Protein AF-A0AAN8PNY4-F1 (afdb_monomer)

Foldseek 3Di:
DDPVVVVVVVCVVCVVVVCVVVVPDDDDDDPVNPPPPPVPPPADPLQVVLLVCLLVLVLVVNLVSLVCCVVVVHDQQDADPVRDHSLQSCLVVVPLSSNLSSLVSPHDCPCVLVSNVVVVVPSSNVSVQVSCCVVVHDPSVVVSVVVVVVVVVCVVPD

Secondary structure (DSSP, 8-state):
--HHHHHHHHHHH-HHHHHHHTT-------TT------------HHHHHHHHHHHTT-HHHHHHHHHHHHHHT--TT-B-TT--BHHHHHHHTT-HHHHHHHHHTT---TTHHHHHHHTT-HHHHHHHHHHHHHHH-TTSHHHHHHHHHHHHHHTT--

Organism: Patella caerulea (NCBI:txid87958)

pLDDT: mean 78.38, std 17.49, range [41.88, 98.12]

InterPro domains:
  IPR002110 Ankyrin repeat [PF12796] (52-134)
  IPR002153 Transient receptor potential channel, canonical [PTHR10117] (36-136)
  IPR036770 Ankyrin repeat-containing domain superfamily [G3DSA:1.25.40.20] (36-141)
  IPR036770 Ankyrin repeat-containing domain superfamily [SSF48403] (50-135)

Structure (mmCIF, N/CA/C/O backbone):
data_AF-A0AAN8PNY4-F1
#
_entry.id   AF-A0AAN8PNY4-F1
#
loop_
_atom_site.group_PDB
_atom_site.id
_atom_site.type_symbol
_atom_site.label_atom_id
_atom_site.label_alt_id
_atom_site.label_comp_id
_atom_site.label_asym_id
_atom_site.label_entity_id
_atom_site.label_seq_id
_atom_site.pdbx_PDB_ins_code
_atom_site.Cartn_x
_atom_site.Cartn_y
_atom_site.Cartn_z
_atom_site.occupancy
_atom_site.B_iso_or_equiv
_atom_site.auth_seq_id
_atom_site.auth_comp_id
_atom_site.auth_asym_id
_atom_site.auth_atom_id
_atom_site.pdbx_PDB_model_num
ATOM 1 N N . MET A 1 1 ? -42.067 -17.224 -26.348 1.00 55.03 1 MET A N 1
ATOM 2 C CA . MET A 1 1 ? -40.687 -16.931 -25.909 1.00 55.03 1 MET A CA 1
ATOM 3 C C . MET A 1 1 ? -40.155 -15.884 -26.876 1.00 55.03 1 MET A C 1
ATOM 5 O O . MET A 1 1 ? -40.076 -16.177 -28.064 1.00 55.03 1 MET A O 1
ATOM 9 N N . ASP A 1 2 ? -39.975 -14.644 -26.422 1.00 76.50 2 ASP A N 1
ATOM 10 C CA . ASP A 1 2 ? -39.802 -13.491 -27.315 1.00 76.50 2 ASP A CA 1
ATOM 11 C C . ASP A 1 2 ? -38.485 -13.533 -28.092 1.00 76.50 2 ASP A C 1
ATOM 13 O O . ASP A 1 2 ? -37.442 -13.910 -27.558 1.00 76.50 2 ASP A O 1
ATOM 17 N N . LYS A 1 3 ? -38.516 -13.091 -29.358 1.00 69.19 3 LYS A N 1
ATOM 18 C CA . LYS A 1 3 ? -37.325 -12.994 -30.229 1.00 69.19 3 LYS A CA 1
ATOM 19 C C . LYS A 1 3 ? -36.211 -12.153 -29.603 1.00 69.19 3 LYS A C 1
ATOM 21 O O . LYS A 1 3 ? -35.038 -12.411 -29.844 1.00 69.19 3 LYS A O 1
ATOM 26 N N . VAL A 1 4 ? -36.592 -11.174 -28.783 1.00 73.88 4 VAL 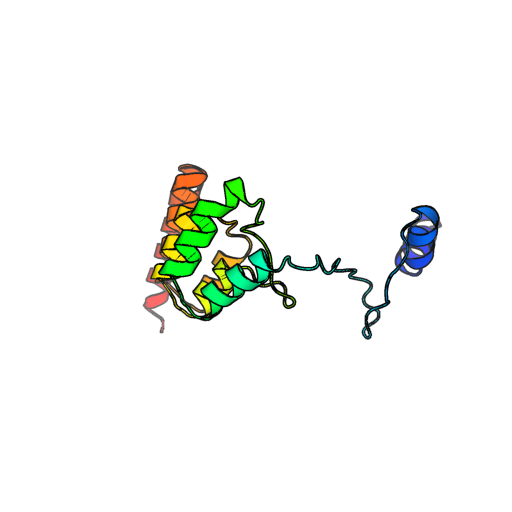A N 1
ATOM 27 C CA . VAL A 1 4 ? -35.672 -10.352 -27.997 1.00 73.88 4 VAL A CA 1
ATOM 28 C C . VAL A 1 4 ? -34.884 -11.235 -27.029 1.00 73.88 4 VAL A C 1
ATOM 30 O O . VAL A 1 4 ? -33.659 -11.223 -27.064 1.00 73.88 4 VAL A O 1
ATOM 33 N N . TYR A 1 5 ? -35.563 -12.081 -26.251 1.00 69.88 5 TYR A N 1
ATOM 34 C CA . TYR A 1 5 ? -34.923 -12.992 -25.299 1.00 69.88 5 TYR A CA 1
ATOM 35 C C . TYR A 1 5 ? -33.999 -14.002 -25.990 1.00 69.88 5 TYR A C 1
ATOM 37 O O . TYR A 1 5 ? -32.912 -14.289 -25.496 1.00 69.88 5 TYR A O 1
ATOM 45 N N . LEU A 1 6 ? -34.397 -14.503 -27.163 1.00 68.12 6 LEU A N 1
ATOM 46 C CA . LEU A 1 6 ? -33.568 -15.422 -27.945 1.00 68.12 6 LEU A CA 1
ATOM 47 C C . LEU A 1 6 ? -32.286 -14.745 -28.444 1.00 68.12 6 LEU A C 1
ATOM 49 O O . LEU A 1 6 ? -31.211 -15.319 -28.317 1.00 68.12 6 LEU A O 1
ATOM 53 N N . LYS A 1 7 ? -32.389 -13.496 -28.915 1.00 71.25 7 LYS A N 1
ATOM 54 C CA . LYS A 1 7 ? -31.239 -12.700 -29.354 1.00 71.25 7 LYS A CA 1
ATOM 55 C C . LYS A 1 7 ? -30.293 -12.365 -28.196 1.00 71.25 7 LYS A C 1
ATOM 57 O 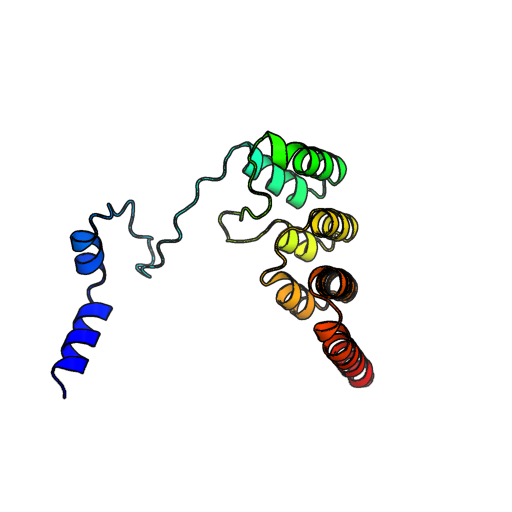O . LYS A 1 7 ? -29.083 -12.472 -28.356 1.00 71.25 7 LYS A O 1
ATOM 62 N N . TYR A 1 8 ? -30.829 -12.005 -27.026 1.00 64.94 8 TYR A N 1
ATOM 63 C CA . TYR A 1 8 ? -30.022 -11.795 -25.817 1.00 64.94 8 TYR A CA 1
ATOM 64 C C . TYR A 1 8 ? -29.306 -13.081 -25.387 1.00 64.94 8 TYR A C 1
ATOM 66 O O . TYR A 1 8 ? -28.120 -13.045 -25.075 1.00 64.94 8 TYR A O 1
ATOM 74 N N . LYS A 1 9 ? -29.999 -14.224 -25.427 1.00 70.62 9 LYS A N 1
ATOM 75 C CA . LYS A 1 9 ? -29.420 -15.529 -25.094 1.00 70.62 9 LYS A CA 1
ATOM 76 C C . LYS A 1 9 ? -28.331 -15.948 -26.085 1.00 70.62 9 LYS A C 1
ATOM 78 O O . LYS A 1 9 ? -27.296 -16.441 -25.658 1.00 70.62 9 LYS A O 1
ATOM 83 N N . GLU A 1 10 ? -28.539 -15.738 -27.383 1.00 68.31 10 GLU A N 1
ATOM 84 C CA . GLU A 1 10 ? -27.521 -15.994 -28.413 1.00 68.31 10 GLU A CA 1
ATOM 85 C C . GLU A 1 10 ? -26.289 -15.098 -28.237 1.00 68.31 10 GLU A C 1
ATOM 87 O O . GLU A 1 10 ? -25.171 -15.589 -28.366 1.00 68.31 10 GLU A O 1
ATOM 92 N N . ALA A 1 11 ? -26.476 -13.821 -27.886 1.00 67.31 11 ALA A N 1
ATOM 93 C CA . ALA A 1 11 ? -25.374 -12.891 -27.640 1.00 67.31 11 ALA A CA 1
ATOM 94 C C . ALA A 1 11 ? -24.559 -13.258 -26.387 1.00 67.31 11 ALA A C 1
ATOM 96 O O . ALA A 1 11 ? -23.334 -13.225 -26.427 1.00 67.31 11 ALA A O 1
ATOM 97 N N . MET A 1 12 ? -25.220 -13.660 -25.294 1.00 64.56 12 MET A N 1
ATOM 98 C CA . MET A 1 12 ? -24.534 -14.109 -24.072 1.00 64.56 12 MET A CA 1
ATOM 99 C C . MET A 1 12 ? -23.794 -15.439 -24.262 1.00 64.56 12 MET A C 1
ATOM 101 O O . MET A 1 12 ? -22.771 -15.666 -23.628 1.00 64.56 12 MET A O 1
ATOM 105 N N . MET A 1 13 ? -24.309 -16.323 -25.121 1.00 64.62 13 MET A N 1
ATOM 106 C CA . MET A 1 13 ? -23.746 -17.661 -25.343 1.00 64.62 13 MET A CA 1
ATOM 107 C C . MET A 1 13 ? -22.676 -17.705 -26.443 1.00 64.62 13 MET A C 1
ATOM 109 O O . MET A 1 13 ? -22.077 -18.758 -26.643 1.00 64.62 13 MET A O 1
ATOM 113 N N . ASN A 1 14 ? -22.442 -16.610 -27.176 1.00 56.97 14 ASN A N 1
ATOM 114 C CA . ASN A 1 14 ? -21.442 -16.565 -28.246 1.00 56.97 14 ASN A CA 1
ATOM 115 C C . ASN A 1 14 ? -20.569 -15.293 -28.181 1.00 56.97 14 ASN A C 1
ATOM 117 O O . ASN A 1 14 ? -20.593 -14.476 -29.108 1.00 56.97 14 ASN A O 1
ATOM 121 N N . PRO A 1 15 ? -19.803 -15.108 -27.086 1.00 53.06 15 PRO A N 1
ATOM 122 C CA . PRO A 1 15 ? -18.979 -13.917 -26.861 1.00 53.06 15 PRO A CA 1
ATOM 123 C C . PRO A 1 15 ? -17.887 -13.730 -27.927 1.00 53.06 15 PRO A C 1
ATOM 125 O O . PRO A 1 15 ? -17.468 -12.605 -28.187 1.00 53.06 15 PRO A O 1
ATOM 128 N N . THR A 1 16 ? -17.481 -14.806 -28.605 1.00 54.75 16 THR A N 1
ATOM 129 C CA . THR A 1 16 ? -16.465 -14.798 -29.668 1.00 54.75 16 THR A CA 1
ATOM 130 C C . THR A 1 16 ? -16.877 -13.933 -30.863 1.00 54.75 16 THR A C 1
ATOM 132 O O . THR A 1 16 ? -16.059 -13.211 -31.417 1.00 54.75 16 THR A O 1
ATOM 135 N N . ARG A 1 17 ? -18.170 -13.916 -31.216 1.00 60.31 17 ARG A N 1
ATOM 136 C CA . ARG A 1 17 ? -18.676 -13.160 -32.376 1.00 60.31 17 ARG A CA 1
ATOM 137 C C . ARG A 1 17 ? -18.656 -11.641 -32.161 1.00 60.31 17 ARG A C 1
ATOM 139 O O . ARG A 1 17 ? -18.538 -10.893 -33.124 1.00 60.31 17 ARG A O 1
ATOM 146 N N . LEU A 1 18 ? -18.768 -11.194 -30.906 1.00 56.41 18 LEU A N 1
ATOM 147 C CA . LEU A 1 18 ? -18.665 -9.777 -30.539 1.00 56.41 18 LEU A CA 1
ATOM 148 C C . LEU A 1 18 ? -17.203 -9.297 -30.570 1.00 56.41 18 LEU A C 1
ATOM 150 O O . LEU A 1 18 ? -16.940 -8.158 -30.942 1.00 56.41 18 LEU A O 1
ATOM 154 N N . MET A 1 19 ? -16.263 -10.177 -30.208 1.00 56.81 19 MET A N 1
ATOM 155 C CA . MET A 1 19 ? -14.820 -9.906 -30.261 1.00 56.81 19 MET A CA 1
ATOM 156 C C . MET A 1 19 ? -14.342 -9.732 -31.713 1.00 56.81 19 MET A C 1
ATOM 158 O O . MET A 1 19 ? -13.629 -8.771 -32.004 1.00 56.81 19 MET A O 1
ATOM 162 N N . ASP A 1 20 ? -14.821 -10.588 -32.628 1.00 57.34 20 ASP A N 1
ATOM 163 C CA . ASP A 1 20 ? -14.522 -10.512 -34.068 1.00 57.34 20 ASP A CA 1
ATOM 164 C C . ASP A 1 20 ? -15.045 -9.213 -34.716 1.00 57.34 20 ASP A C 1
ATOM 166 O O . ASP A 1 20 ? -14.361 -8.607 -35.540 1.00 57.34 20 ASP A O 1
ATOM 170 N N . GLU A 1 21 ? -16.247 -8.750 -34.344 1.00 61.31 21 GLU A N 1
ATOM 171 C CA . GLU A 1 21 ? -16.835 -7.507 -34.882 1.00 61.31 21 GLU A CA 1
ATOM 172 C C . GLU A 1 21 ? -16.134 -6.236 -34.374 1.00 61.31 21 GLU A C 1
ATOM 174 O O . GLU A 1 21 ? -16.141 -5.214 -35.062 1.00 61.31 21 GLU A O 1
ATOM 179 N N . LEU A 1 22 ? -15.514 -6.295 -33.191 1.00 56.41 22 LEU A N 1
ATOM 180 C CA . LEU A 1 22 ? -14.765 -5.184 -32.594 1.00 56.41 22 LEU A CA 1
ATOM 181 C C . LEU A 1 22 ? -13.272 -5.192 -32.958 1.00 56.41 22 LEU A C 1
ATOM 183 O O . LEU A 1 22 ? -12.556 -4.269 -32.570 1.00 56.41 22 LEU A O 1
ATOM 187 N N . GLY A 1 23 ? -12.807 -6.193 -33.715 1.00 50.44 23 GLY A N 1
ATOM 188 C CA . GLY A 1 23 ? -11.413 -6.299 -34.151 1.00 50.44 23 GLY A CA 1
ATOM 189 C C . GLY A 1 23 ? -10.423 -6.491 -32.999 1.00 50.44 23 GLY A C 1
ATOM 190 O O . GLY A 1 23 ? -9.292 -6.018 -33.086 1.00 50.44 23 GLY A O 1
ATOM 191 N N . ILE A 1 24 ? -10.854 -7.133 -31.909 1.00 55.75 24 ILE A N 1
ATOM 192 C CA . ILE A 1 24 ? -10.010 -7.416 -30.743 1.00 55.75 24 ILE A CA 1
ATOM 193 C C . ILE A 1 24 ? -9.349 -8.780 -30.963 1.00 55.75 24 ILE A C 1
ATOM 195 O O . ILE A 1 24 ? -10.020 -9.810 -30.913 1.00 55.75 24 ILE A O 1
ATOM 199 N N . GLU A 1 25 ? -8.040 -8.795 -31.216 1.00 50.94 25 GLU A N 1
ATOM 200 C CA . GLU A 1 25 ? -7.258 -10.033 -31.302 1.00 50.94 25 GLU A CA 1
ATOM 201 C C . GLU A 1 25 ? -7.208 -10.700 -29.917 1.00 50.94 25 GLU A C 1
ATOM 203 O O . GLU A 1 25 ? -6.741 -10.111 -28.941 1.00 50.94 25 GLU A O 1
ATOM 208 N N . SER A 1 26 ? -7.755 -11.914 -29.808 1.00 49.25 26 SER A N 1
ATOM 209 C CA . SER A 1 26 ? -7.749 -12.677 -28.561 1.00 49.25 26 SER A CA 1
ATOM 210 C C . SER A 1 26 ? -6.414 -13.405 -28.399 1.00 49.25 26 SER A C 1
ATOM 212 O O . SER A 1 26 ? -6.254 -14.535 -28.871 1.00 49.25 26 SER A O 1
ATOM 214 N N . ASP A 1 27 ? -5.466 -12.788 -27.706 1.00 45.94 27 ASP A N 1
ATOM 215 C CA . ASP A 1 27 ? -4.346 -13.534 -27.142 1.00 45.94 27 ASP A CA 1
ATOM 216 C C . ASP A 1 27 ? -4.864 -14.382 -25.973 1.00 45.94 27 ASP A C 1
ATOM 218 O O . ASP A 1 27 ? -5.137 -13.878 -24.889 1.00 45.94 27 ASP A O 1
ATOM 222 N N . GLY A 1 28 ? -5.031 -15.683 -26.226 1.00 46.59 28 GLY A N 1
ATOM 223 C CA . GLY A 1 28 ? -5.175 -16.718 -25.201 1.00 46.59 28 GLY A CA 1
ATOM 224 C C . GLY A 1 28 ? -6.538 -16.794 -24.504 1.00 46.59 28 GLY A C 1
ATOM 225 O O . GLY A 1 28 ? -6.903 -15.965 -23.680 1.00 46.59 28 GLY A O 1
ATOM 226 N N . VAL A 1 29 ? -7.270 -17.881 -24.757 1.00 45.75 29 VAL A N 1
ATOM 227 C CA . VAL A 1 29 ? -8.311 -18.343 -23.829 1.00 45.75 29 VAL A CA 1
ATOM 228 C C . VAL A 1 29 ? -7.634 -18.851 -22.554 1.00 45.75 29 VAL A C 1
ATOM 230 O O . VAL A 1 29 ? -6.707 -19.661 -22.618 1.00 45.75 29 VAL A O 1
ATOM 233 N N . ASP A 1 30 ? -8.087 -18.389 -21.393 1.00 51.41 30 ASP A N 1
ATOM 234 C CA . ASP A 1 30 ? -7.679 -18.963 -20.118 1.00 51.41 30 ASP A CA 1
ATOM 235 C C . ASP A 1 30 ? -8.182 -20.416 -20.005 1.00 51.41 30 ASP A C 1
ATOM 237 O O . ASP A 1 30 ? -9.220 -20.795 -20.553 1.00 51.41 30 ASP A O 1
ATOM 241 N N . SER A 1 31 ? -7.445 -21.272 -19.285 1.00 48.97 31 SER A N 1
ATOM 242 C CA . SER A 1 31 ? -7.746 -22.717 -19.154 1.00 48.97 31 SER A CA 1
ATOM 243 C C . SER A 1 31 ? -9.094 -23.040 -18.484 1.00 48.97 31 SER A C 1
ATOM 245 O O . SER A 1 31 ? -9.443 -24.211 -18.344 1.00 48.97 31 SER A O 1
ATOM 247 N N . LEU A 1 32 ? -9.857 -22.029 -18.065 1.00 53.22 32 LEU A N 1
ATOM 248 C CA . LEU A 1 32 ? -11.137 -22.169 -17.373 1.00 53.22 32 LEU A CA 1
ATOM 249 C C . LEU A 1 32 ? -12.333 -21.684 -18.204 1.00 53.22 32 LEU A C 1
ATOM 251 O O . LEU A 1 32 ? -13.470 -21.879 -17.776 1.00 53.22 32 LEU A O 1
ATOM 255 N N . GLY A 1 33 ? -12.112 -21.106 -19.393 1.00 49.06 33 GLY A N 1
ATOM 256 C CA . GLY A 1 33 ? -13.184 -20.747 -20.326 1.00 49.06 33 GLY A CA 1
ATOM 257 C C . GLY A 1 33 ? -14.203 -19.757 -19.756 1.00 49.06 33 GLY A C 1
ATOM 258 O O . GLY A 1 33 ? -15.350 -19.736 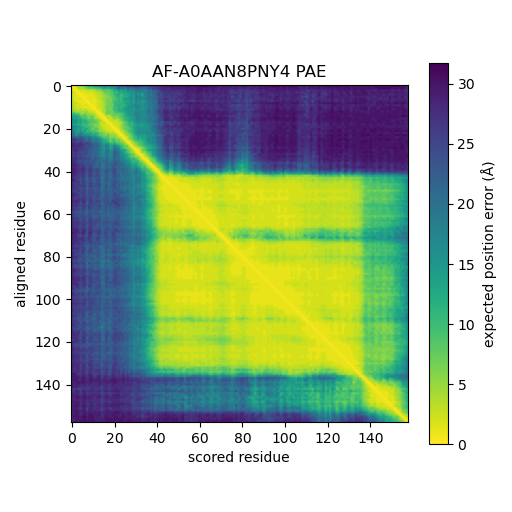-20.202 1.00 49.06 33 GLY A O 1
ATOM 259 N N . MET A 1 34 ? -13.811 -18.959 -18.757 1.00 54.84 34 MET A N 1
ATOM 260 C CA . MET A 1 34 ? -14.721 -18.052 -18.052 1.00 54.84 34 MET A CA 1
ATOM 261 C C . MET A 1 34 ? -14.825 -16.667 -18.694 1.00 54.84 34 MET A C 1
ATOM 263 O O . MET A 1 34 ? -15.625 -15.853 -18.237 1.00 54.84 34 MET A O 1
ATOM 267 N N . GLY A 1 35 ? -14.088 -16.393 -19.777 1.00 47.84 35 GLY A N 1
ATOM 268 C CA . GLY A 1 35 ? -14.284 -15.187 -20.591 1.00 47.84 35 GLY A CA 1
ATOM 269 C C . GLY A 1 35 ? -14.020 -13.874 -19.849 1.00 47.84 35 GLY A C 1
ATOM 270 O O . GLY A 1 35 ? -14.354 -12.804 -20.356 1.00 47.84 35 GLY A O 1
ATOM 271 N N . ILE A 1 36 ? -13.404 -13.935 -18.667 1.00 48.03 36 ILE A N 1
ATOM 272 C CA . ILE A 1 36 ? -12.849 -12.764 -18.006 1.00 48.03 36 ILE A CA 1
ATOM 273 C C . ILE A 1 36 ? -11.457 -12.599 -18.597 1.00 48.03 36 ILE A C 1
ATOM 275 O O . ILE A 1 36 ? -10.480 -13.120 -18.070 1.00 48.03 36 ILE A O 1
ATOM 279 N N . ILE A 1 37 ? -11.368 -11.868 -19.707 1.00 44.94 37 ILE A N 1
ATOM 280 C CA . ILE A 1 37 ? -10.092 -11.310 -20.149 1.00 44.94 37 ILE A CA 1
ATOM 281 C C . ILE A 1 37 ? -9.716 -10.272 -19.087 1.00 44.94 37 ILE A C 1
ATOM 283 O O . ILE A 1 37 ? -10.011 -9.083 -19.222 1.00 44.94 37 ILE A O 1
ATOM 287 N N . ARG A 1 38 ? -9.104 -10.710 -17.981 1.00 51.19 38 ARG A N 1
ATOM 288 C CA . ARG A 1 38 ? -8.222 -9.815 -17.244 1.00 51.19 38 ARG A CA 1
ATOM 289 C C . ARG A 1 38 ? -7.099 -9.574 -18.232 1.00 51.19 38 ARG A C 1
ATOM 291 O O . ARG A 1 38 ? -6.317 -10.478 -18.493 1.00 51.19 38 ARG A O 1
ATOM 298 N N . LYS A 1 39 ? -7.091 -8.402 -18.870 1.00 49.56 39 LYS A N 1
ATOM 299 C CA . LYS A 1 39 ? -5.901 -7.945 -19.577 1.00 49.56 39 LYS A CA 1
ATOM 300 C C . LYS A 1 39 ? -4.797 -8.030 -18.534 1.00 49.56 39 LYS A C 1
ATOM 302 O O . LYS A 1 39 ? -4.832 -7.253 -17.582 1.00 49.56 39 LYS A O 1
ATOM 307 N N . GLU A 1 40 ? -3.917 -9.021 -18.643 1.00 51.31 40 GLU A N 1
ATOM 308 C CA . GLU A 1 40 ? -2.671 -9.023 -17.896 1.00 51.31 40 GLU A CA 1
ATOM 309 C C . GLU A 1 40 ? -1.981 -7.741 -18.350 1.00 51.31 40 GLU A C 1
ATOM 311 O O . GLU A 1 40 ? -1.474 -7.628 -19.464 1.00 51.31 40 GLU A O 1
ATOM 316 N N . VAL A 1 41 ? -2.136 -6.680 -17.559 1.00 59.50 41 VAL A N 1
ATOM 317 C CA . VAL A 1 41 ? -1.338 -5.486 -17.752 1.00 59.50 41 VAL A CA 1
ATOM 318 C C . VAL A 1 41 ? 0.027 -5.935 -17.291 1.00 59.50 41 VAL A C 1
ATOM 320 O O . VAL A 1 41 ? 0.247 -6.103 -16.094 1.00 59.50 41 VAL A O 1
ATOM 323 N N . ASP A 1 42 ? 0.890 -6.236 -18.257 1.00 75.31 42 ASP A N 1
ATOM 324 C CA . ASP A 1 42 ? 2.272 -6.585 -17.987 1.00 75.31 42 ASP A CA 1
ATOM 325 C C . ASP A 1 42 ? 2.874 -5.487 -17.114 1.00 75.31 42 ASP A C 1
ATOM 327 O O . ASP A 1 42 ? 3.157 -4.384 -17.584 1.00 75.31 42 ASP A O 1
ATOM 331 N N . LEU A 1 43 ? 3.030 -5.795 -15.825 1.00 85.00 43 LEU A N 1
ATOM 332 C CA . LEU A 1 43 ? 3.662 -4.896 -14.874 1.00 85.00 43 LEU A CA 1
ATOM 333 C C . LEU A 1 43 ? 5.047 -4.541 -15.412 1.00 85.00 43 LEU A C 1
ATOM 335 O O . LEU A 1 43 ? 5.849 -5.424 -15.761 1.00 85.00 43 LEU A O 1
ATOM 339 N N . THR A 1 44 ? 5.343 -3.249 -15.435 1.00 90.06 44 THR A N 1
ATOM 340 C CA . THR A 1 44 ? 6.690 -2.751 -15.706 1.00 90.06 44 THR A CA 1
ATOM 341 C C . THR A 1 44 ? 7.665 -3.291 -14.656 1.00 90.06 44 THR A C 1
ATOM 343 O O . THR A 1 44 ? 7.275 -3.763 -13.582 1.00 90.06 44 THR A O 1
ATOM 346 N N . ASN A 1 45 ? 8.966 -3.265 -14.950 1.00 89.69 45 ASN A N 1
ATOM 347 C CA . ASN A 1 45 ? 9.954 -3.744 -13.980 1.00 89.69 45 ASN A CA 1
ATOM 348 C C . ASN A 1 45 ? 9.926 -2.901 -12.698 1.00 89.69 45 ASN A C 1
ATOM 350 O O . ASN A 1 45 ? 10.123 -3.429 -11.607 1.00 89.69 45 ASN A O 1
ATOM 354 N N . GLU A 1 46 ? 9.638 -1.613 -12.835 1.00 90.62 46 GLU A N 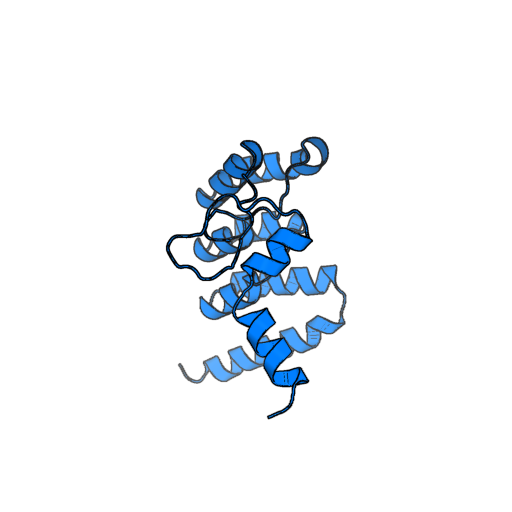1
ATOM 355 C CA . GLU A 1 46 ? 9.503 -0.643 -11.760 1.00 90.62 46 GLU A CA 1
ATOM 356 C C . GLU A 1 46 ? 8.274 -0.938 -10.887 1.00 90.62 46 GLU A C 1
ATOM 358 O O . GLU A 1 46 ? 8.384 -0.953 -9.663 1.00 90.62 46 GLU A O 1
ATOM 363 N N . GLU A 1 47 ? 7.126 -1.263 -11.489 1.00 92.81 47 GLU A N 1
ATOM 364 C CA . GLU A 1 47 ? 5.917 -1.674 -10.756 1.00 92.81 47 GLU A CA 1
ATOM 365 C C . GLU A 1 47 ? 6.114 -3.012 -10.032 1.00 92.81 47 GLU A C 1
ATOM 367 O O . GLU A 1 47 ? 5.706 -3.166 -8.881 1.00 92.81 47 GLU A O 1
ATOM 372 N N . LYS A 1 48 ? 6.817 -3.970 -10.651 1.00 92.81 48 LYS A N 1
ATOM 373 C CA . LYS A 1 48 ? 7.194 -5.228 -9.981 1.00 92.81 48 LYS A CA 1
ATOM 374 C C . LYS A 1 48 ? 8.094 -4.970 -8.777 1.00 92.81 48 LYS A C 1
ATOM 376 O O . LYS A 1 48 ? 7.904 -5.583 -7.731 1.00 92.81 48 LYS A O 1
ATOM 381 N N . GLN A 1 49 ? 9.076 -4.078 -8.913 1.00 94.19 49 GLN A N 1
ATOM 382 C CA . GLN A 1 49 ? 9.960 -3.703 -7.807 1.00 94.19 49 GLN A CA 1
ATOM 383 C C . GLN A 1 49 ? 9.201 -2.999 -6.683 1.00 94.19 49 GLN A C 1
ATOM 385 O O . GLN A 1 49 ? 9.463 -3.282 -5.517 1.00 94.19 49 GLN A O 1
ATOM 390 N N . TYR A 1 50 ? 8.251 -2.131 -7.029 1.00 95.88 50 TYR A N 1
ATOM 391 C CA . TYR A 1 50 ? 7.363 -1.475 -6.076 1.00 95.88 50 TYR A CA 1
ATOM 392 C C . TYR A 1 50 ? 6.546 -2.488 -5.267 1.00 95.88 50 TYR A C 1
ATOM 394 O O . TYR A 1 50 ? 6.648 -2.508 -4.041 1.00 95.88 50 TYR A O 1
ATOM 402 N N . LEU A 1 51 ? 5.809 -3.380 -5.937 1.00 95.62 51 LEU A N 1
ATOM 403 C CA . LEU A 1 51 ? 4.991 -4.394 -5.262 1.00 95.62 51 LEU A CA 1
ATOM 404 C C . LEU A 1 51 ? 5.843 -5.348 -4.414 1.00 95.62 51 LEU A C 1
ATOM 406 O O . LEU A 1 51 ? 5.475 -5.668 -3.288 1.00 95.62 51 LEU A O 1
ATOM 410 N N . LEU A 1 52 ? 7.022 -5.741 -4.905 1.00 95.44 52 LEU A N 1
ATOM 411 C CA . LEU A 1 52 ? 7.950 -6.596 -4.162 1.00 95.44 52 LEU A CA 1
ATOM 412 C C . LEU A 1 52 ? 8.532 -5.904 -2.920 1.00 95.44 52 LEU A C 1
ATOM 414 O O . LEU A 1 52 ? 8.771 -6.559 -1.906 1.00 95.44 52 LEU A O 1
ATOM 418 N N . ALA A 1 53 ? 8.798 -4.596 -2.986 1.00 97.06 53 ALA A N 1
ATOM 419 C CA . ALA A 1 53 ? 9.248 -3.827 -1.828 1.00 97.06 53 ALA A CA 1
ATOM 420 C C . ALA A 1 53 ? 8.158 -3.781 -0.748 1.00 97.06 53 ALA A C 1
ATOM 422 O O . ALA A 1 53 ? 8.457 -3.998 0.428 1.00 97.06 53 ALA A O 1
ATOM 423 N N . VAL A 1 54 ? 6.899 -3.595 -1.157 1.00 97.44 54 VAL A N 1
ATOM 424 C CA . VAL A 1 54 ? 5.734 -3.617 -0.261 1.00 97.44 54 VAL A CA 1
ATOM 425 C C . VAL A 1 54 ? 5.549 -4.995 0.377 1.00 97.44 54 VAL A C 1
ATOM 427 O O . VAL A 1 54 ? 5.447 -5.092 1.597 1.00 97.44 54 VAL A O 1
ATOM 430 N N . GLU A 1 55 ? 5.596 -6.066 -0.419 1.00 95.69 55 GLU A N 1
ATOM 431 C CA . GLU A 1 55 ? 5.468 -7.452 0.054 1.00 95.69 55 GLU A CA 1
ATOM 432 C C . GLU A 1 55 ? 6.550 -7.824 1.079 1.00 95.69 55 GLU A C 1
ATOM 434 O O . GLU A 1 55 ? 6.290 -8.544 2.039 1.00 95.69 55 GLU A O 1
ATOM 439 N N . ARG A 1 56 ? 7.767 -7.293 0.916 1.00 95.81 56 ARG A N 1
ATOM 440 C CA . ARG A 1 56 ? 8.878 -7.488 1.863 1.00 95.81 56 ARG A CA 1
ATOM 441 C C . ARG A 1 56 ? 8.811 -6.582 3.093 1.00 95.81 56 ARG A C 1
ATOM 443 O O 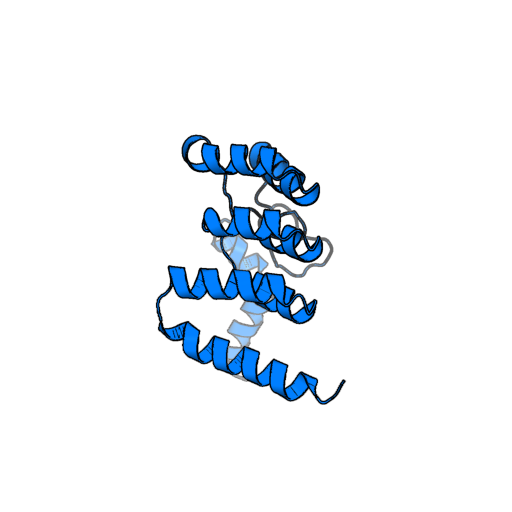. ARG A 1 56 ? 9.643 -6.739 3.985 1.00 95.81 56 ARG A O 1
ATOM 450 N N . GLY A 1 57 ? 7.886 -5.623 3.129 1.00 95.88 57 GLY A N 1
ATOM 451 C CA . GLY A 1 57 ? 7.804 -4.611 4.181 1.00 95.88 57 GLY A CA 1
ATOM 452 C C . GLY A 1 57 ? 8.936 -3.576 4.142 1.00 95.88 57 GLY A C 1
ATOM 453 O O . GLY A 1 57 ? 9.230 -2.955 5.160 1.00 95.88 57 GLY A O 1
ATOM 454 N N . ASP A 1 58 ? 9.591 -3.376 2.993 1.00 97.44 58 ASP A N 1
ATOM 455 C CA . ASP A 1 58 ? 10.667 -2.393 2.823 1.00 97.44 58 ASP A CA 1
ATOM 456 C C . ASP A 1 58 ? 10.085 -0.978 2.655 1.00 97.44 58 ASP A C 1
ATOM 458 O O . ASP A 1 58 ? 9.923 -0.453 1.546 1.00 97.44 58 ASP A O 1
ATOM 462 N N . VAL A 1 59 ? 9.737 -0.363 3.788 1.00 96.94 59 VAL A N 1
ATOM 463 C CA . VAL A 1 59 ? 9.176 0.996 3.860 1.00 96.94 59 VAL A CA 1
ATOM 464 C C . VAL A 1 59 ? 10.127 2.048 3.258 1.00 96.94 59 VAL A C 1
ATOM 466 O O . VAL A 1 59 ? 9.656 2.880 2.474 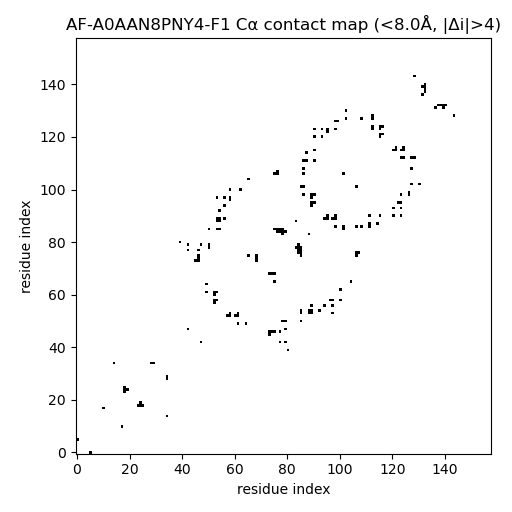1.00 96.94 59 VAL A O 1
ATOM 469 N N . PRO A 1 60 ? 11.451 2.054 3.545 1.00 96.81 60 PRO A N 1
ATOM 470 C CA . PRO A 1 60 ? 12.367 3.028 2.951 1.00 96.81 60 PRO A CA 1
ATOM 471 C C . PRO A 1 60 ? 12.395 2.985 1.423 1.00 96.81 60 PRO A C 1
ATOM 473 O O . PRO A 1 60 ? 12.273 4.038 0.788 1.00 96.81 60 PRO A O 1
ATOM 476 N N . SER A 1 61 ? 12.523 1.796 0.828 1.00 96.06 61 SER A N 1
ATOM 477 C CA . SER A 1 61 ? 12.554 1.651 -0.631 1.00 96.06 61 SER A CA 1
ATOM 478 C C . SER A 1 61 ? 11.213 2.027 -1.250 1.00 96.06 61 SER A C 1
ATOM 480 O O . SER A 1 61 ? 11.179 2.786 -2.219 1.00 96.06 61 SER A O 1
ATOM 482 N N . THR A 1 62 ? 10.104 1.589 -0.646 1.00 96.94 62 THR A N 1
ATOM 483 C CA . THR A 1 62 ? 8.750 1.940 -1.101 1.00 96.94 62 THR A CA 1
ATOM 484 C C . THR A 1 62 ? 8.548 3.454 -1.109 1.00 96.94 62 THR A C 1
ATOM 486 O O . THR A 1 62 ? 8.090 4.015 -2.103 1.00 96.94 62 THR A O 1
ATOM 489 N N . ARG A 1 63 ? 8.986 4.158 -0.057 1.00 96.75 63 ARG A N 1
ATOM 490 C CA . ARG A 1 63 ? 8.920 5.625 0.018 1.00 96.75 63 ARG A CA 1
ATOM 491 C C . ARG A 1 63 ? 9.711 6.296 -1.104 1.00 96.75 63 ARG A C 1
ATOM 493 O O . ARG A 1 63 ? 9.231 7.267 -1.682 1.00 96.75 63 ARG A O 1
ATOM 500 N N . GLN A 1 64 ? 10.912 5.805 -1.416 1.00 94.94 64 GLN A N 1
ATOM 501 C CA . GLN A 1 64 ? 11.709 6.353 -2.520 1.00 94.94 64 GLN A CA 1
ATOM 502 C C . GLN A 1 64 ? 11.015 6.158 -3.870 1.00 94.94 64 GLN A C 1
ATOM 504 O O . GLN A 1 64 ? 10.966 7.093 -4.668 1.00 94.94 64 GLN A O 1
ATOM 509 N N . ILE A 1 65 ? 10.434 4.980 -4.103 1.00 94.31 65 ILE A N 1
ATOM 510 C CA . ILE A 1 65 ? 9.705 4.684 -5.339 1.00 94.31 65 ILE A CA 1
ATOM 511 C C . ILE A 1 65 ? 8.468 5.584 -5.464 1.00 94.31 65 ILE A C 1
ATOM 513 O O . ILE A 1 65 ? 8.267 6.201 -6.509 1.00 94.31 65 ILE A O 1
ATOM 517 N N . LEU A 1 66 ? 7.689 5.739 -4.390 1.00 94.38 66 LEU A N 1
ATOM 518 C CA . LEU A 1 66 ? 6.512 6.613 -4.360 1.00 94.38 66 LEU A CA 1
ATOM 519 C C . LEU A 1 66 ? 6.869 8.082 -4.627 1.00 94.38 66 LEU A C 1
ATOM 521 O O . LEU A 1 66 ? 6.175 8.744 -5.395 1.00 94.38 66 LEU A O 1
ATOM 525 N N . LEU A 1 67 ? 7.982 8.585 -4.083 1.00 93.31 67 LEU A N 1
ATOM 526 C CA . LEU A 1 67 ? 8.478 9.940 -4.374 1.00 93.31 67 LEU A CA 1
ATOM 527 C C . LEU A 1 67 ? 8.851 10.136 -5.848 1.00 93.31 67 LEU A C 1
ATOM 529 O O . LEU A 1 67 ? 8.687 11.227 -6.393 1.00 93.31 67 LEU A O 1
ATOM 533 N N . GLN A 1 68 ? 9.376 9.094 -6.489 1.00 90.88 68 GLN A N 1
ATOM 534 C CA . GLN A 1 68 ? 9.807 9.136 -7.885 1.00 90.88 68 GLN A CA 1
ATOM 535 C C . GLN A 1 68 ? 8.689 8.779 -8.873 1.00 90.88 68 GLN A C 1
ATOM 537 O O . GLN A 1 68 ? 8.857 8.996 -10.074 1.00 90.88 68 GLN A O 1
ATOM 542 N N . SER A 1 69 ? 7.548 8.279 -8.388 1.00 88.88 69 SER A N 1
ATOM 543 C CA . SER A 1 69 ? 6.436 7.790 -9.213 1.00 88.88 69 SER A CA 1
ATOM 544 C C . SER A 1 69 ? 5.948 8.824 -10.234 1.00 88.88 69 SER A C 1
ATOM 546 O O . SER A 1 69 ? 5.836 8.502 -11.416 1.00 88.88 69 SER A O 1
ATOM 548 N N . SER A 1 70 ? 5.790 10.088 -9.822 1.00 82.06 70 SER A N 1
ATOM 549 C CA . SER A 1 70 ? 5.375 11.199 -10.692 1.00 82.06 70 SER A CA 1
ATOM 550 C C . SER A 1 70 ? 6.332 11.465 -11.857 1.00 82.06 70 SER A C 1
ATOM 552 O O . SER A 1 70 ? 5.901 11.906 -12.919 1.00 82.06 70 SER A O 1
ATOM 554 N N . SER A 1 71 ? 7.630 11.219 -11.667 1.00 84.69 71 SER A N 1
ATOM 555 C CA . SER A 1 71 ? 8.662 11.450 -12.688 1.00 84.69 71 SER A CA 1
ATOM 556 C C . SER A 1 71 ? 8.867 10.231 -13.584 1.00 84.69 71 SER A C 1
ATOM 558 O O . SER A 1 71 ? 9.161 10.378 -14.768 1.00 84.69 71 SER A O 1
ATOM 560 N N . ASN A 1 72 ? 8.712 9.034 -13.017 1.00 84.38 72 ASN A N 1
ATOM 561 C CA . ASN A 1 72 ? 8.988 7.766 -13.690 1.00 84.38 72 ASN A CA 1
ATOM 562 C C . ASN A 1 72 ? 7.746 7.164 -14.366 1.00 84.38 72 ASN A C 1
ATOM 564 O O . ASN A 1 72 ? 7.870 6.171 -15.075 1.00 84.38 72 ASN A O 1
ATOM 568 N N . GLY A 1 73 ? 6.559 7.748 -14.161 1.00 84.06 73 GLY A N 1
ATOM 569 C CA . GLY A 1 73 ? 5.308 7.260 -14.746 1.00 84.06 73 GLY A CA 1
ATOM 570 C C . GLY A 1 73 ? 4.851 5.915 -14.177 1.00 84.06 73 GLY A C 1
ATOM 571 O O . GLY A 1 73 ? 4.138 5.183 -14.855 1.00 84.06 73 GLY A O 1
ATOM 572 N N . ILE A 1 74 ? 5.278 5.582 -12.955 1.00 90.56 74 ILE A N 1
ATOM 573 C CA . ILE A 1 74 ? 4.910 4.335 -12.275 1.00 90.56 74 ILE A CA 1
ATOM 574 C C . ILE A 1 74 ? 3.444 4.423 -11.852 1.00 90.56 74 ILE A C 1
ATOM 576 O O . ILE A 1 74 ? 3.056 5.384 -11.182 1.00 90.56 74 ILE A O 1
ATOM 580 N N . ASN A 1 75 ? 2.640 3.407 -12.177 1.00 91.81 75 ASN A N 1
ATOM 581 C CA . ASN A 1 75 ? 1.297 3.297 -11.625 1.00 91.81 75 ASN A CA 1
ATOM 582 C C . ASN A 1 75 ? 1.359 2.804 -10.169 1.00 91.81 75 ASN A C 1
ATOM 584 O O . ASN A 1 75 ? 1.577 1.622 -9.907 1.00 91.81 75 ASN A O 1
ATOM 588 N N . ILE A 1 76 ? 1.127 3.702 -9.210 1.00 94.00 76 ILE A N 1
ATOM 589 C CA . ILE A 1 76 ? 1.102 3.360 -7.776 1.00 94.00 76 ILE A CA 1
ATOM 590 C C . ILE A 1 76 ? -0.085 2.462 -7.385 1.00 94.00 76 ILE A C 1
ATOM 592 O O . ILE A 1 76 ? -0.023 1.792 -6.356 1.00 94.00 76 ILE A O 1
ATOM 596 N N . ASN A 1 77 ? -1.127 2.413 -8.224 1.00 93.88 77 ASN A N 1
ATOM 597 C CA . ASN A 1 77 ? -2.320 1.574 -8.068 1.00 93.88 77 ASN A CA 1
ATOM 598 C C . ASN A 1 77 ? -2.221 0.286 -8.905 1.00 93.88 77 ASN A C 1
ATOM 600 O O . ASN A 1 77 ? -3.234 -0.314 -9.264 1.00 93.88 77 ASN A O 1
ATOM 604 N N . CYS A 1 78 ? -1.006 -0.125 -9.283 1.00 92.94 78 CYS A N 1
ATOM 605 C CA . CYS A 1 78 ? -0.804 -1.403 -9.949 1.00 92.94 78 CYS A CA 1
ATOM 606 C C . CYS A 1 78 ? -1.196 -2.578 -9.037 1.00 92.94 78 CYS A C 1
ATOM 608 O O . CYS A 1 78 ? -1.178 -2.481 -7.806 1.00 92.94 78 CYS A O 1
ATOM 610 N N . VAL A 1 79 ? -1.566 -3.691 -9.669 1.00 91.75 79 VAL A N 1
ATOM 611 C CA . VAL A 1 79 ? -1.991 -4.918 -8.992 1.00 91.75 79 VAL A CA 1
ATOM 612 C C . VAL A 1 79 ? -1.105 -6.082 -9.404 1.00 91.75 79 VAL A C 1
ATOM 614 O O . VAL A 1 79 ? -0.646 -6.143 -10.545 1.00 91.75 79 VAL A O 1
ATOM 617 N N . ASP A 1 80 ? -0.861 -7.003 -8.478 1.00 89.44 80 ASP A N 1
ATOM 618 C CA . ASP A 1 80 ? -0.118 -8.230 -8.761 1.00 89.44 80 ASP A CA 1
ATOM 619 C C . ASP A 1 80 ? -0.932 -9.192 -9.669 1.00 89.44 80 ASP A C 1
ATOM 621 O O . ASP A 1 80 ? -2.109 -8.943 -9.952 1.00 89.44 80 ASP A O 1
ATOM 625 N N . PRO A 1 81 ? -0.358 -10.318 -10.136 1.00 85.69 81 PRO A N 1
ATOM 626 C CA . PRO A 1 81 ? -1.090 -11.301 -10.945 1.00 85.69 81 PRO A CA 1
ATOM 627 C C . PRO A 1 81 ? -2.324 -11.919 -10.260 1.00 85.69 81 PRO A C 1
ATOM 629 O O . PRO A 1 81 ? -3.193 -12.469 -10.936 1.00 85.69 81 PRO A O 1
ATOM 632 N N . LEU A 1 82 ? -2.424 -11.838 -8.929 1.00 86.69 82 LEU A N 1
ATOM 633 C CA . LEU A 1 82 ? -3.598 -12.275 -8.167 1.00 86.69 82 LEU A CA 1
ATOM 634 C C . LEU A 1 82 ? -4.681 -11.180 -8.112 1.00 86.69 82 LEU A C 1
ATOM 636 O O . LEU A 1 82 ? -5.836 -11.461 -7.787 1.00 86.69 82 LEU A O 1
ATOM 640 N N . GLY A 1 83 ? -4.347 -9.953 -8.513 1.00 88.44 83 GLY A N 1
ATOM 641 C CA . GLY A 1 83 ? -5.214 -8.782 -8.470 1.00 88.44 83 GLY A CA 1
ATOM 642 C C . GLY A 1 83 ? -5.145 -8.022 -7.147 1.00 88.44 83 GLY A C 1
ATOM 643 O O . GLY A 1 83 ? -6.058 -7.255 -6.859 1.00 88.44 83 GLY A O 1
ATOM 644 N N . ARG A 1 84 ? -4.101 -8.231 -6.337 1.00 91.81 84 ARG A N 1
ATOM 645 C CA . ARG A 1 84 ? -3.911 -7.529 -5.063 1.00 91.81 84 ARG A CA 1
ATOM 646 C C . ARG A 1 84 ? -3.188 -6.208 -5.288 1.00 91.81 84 ARG A C 1
ATOM 648 O O . ARG A 1 84 ? -2.172 -6.164 -5.983 1.00 91.81 84 ARG A O 1
ATOM 655 N N . SER A 1 85 ? -3.694 -5.140 -4.680 1.00 95.31 85 SER A N 1
ATOM 656 C CA . SER A 1 85 ? -3.014 -3.844 -4.633 1.00 95.31 85 SER A CA 1
ATOM 657 C C . SER A 1 85 ? -1.919 -3.835 -3.561 1.00 95.31 85 SER A C 1
ATOM 659 O O . SER A 1 85 ? -1.930 -4.646 -2.632 1.00 95.31 85 SER A O 1
ATOM 661 N N . ALA A 1 86 ? -1.002 -2.867 -3.643 1.00 96.44 86 ALA A N 1
ATOM 662 C CA . ALA A 1 86 ? -0.001 -2.629 -2.600 1.00 96.44 86 ALA A CA 1
ATOM 663 C C . ALA A 1 86 ? -0.627 -2.458 -1.201 1.00 96.44 86 ALA A C 1
ATOM 665 O O . ALA A 1 86 ? -0.112 -2.992 -0.221 1.00 96.44 86 ALA A O 1
ATOM 666 N N . LEU A 1 87 ? -1.756 -1.747 -1.108 1.00 97.38 87 LEU A N 1
ATOM 667 C CA . LEU A 1 87 ? -2.441 -1.515 0.164 1.00 97.38 87 LEU A CA 1
ATOM 668 C C . LEU A 1 87 ? -3.011 -2.810 0.749 1.00 97.38 87 LEU A C 1
ATOM 670 O O . LEU A 1 87 ? -2.887 -3.041 1.947 1.00 97.38 87 LEU A O 1
ATOM 674 N N . LEU A 1 88 ? -3.582 -3.678 -0.089 1.00 95.69 88 LEU A N 1
ATOM 675 C CA . LEU A 1 88 ? -4.115 -4.962 0.359 1.00 95.69 88 LEU A CA 1
ATOM 676 C C . LEU A 1 88 ? -3.002 -5.879 0.884 1.00 95.69 88 LEU A C 1
ATOM 678 O O . LEU A 1 88 ? -3.139 -6.432 1.968 1.00 95.69 88 LEU A O 1
ATOM 682 N N . VAL A 1 89 ? -1.862 -5.944 0.187 1.00 95.56 89 VAL A N 1
ATOM 683 C CA . VAL A 1 89 ? -0.683 -6.697 0.655 1.00 95.56 89 VAL A CA 1
ATOM 684 C C . VAL A 1 89 ? -0.157 -6.151 1.990 1.00 95.56 89 VAL A C 1
ATOM 686 O O . VAL A 1 89 ? 0.235 -6.920 2.863 1.00 95.56 89 VAL A O 1
ATOM 689 N N . ALA A 1 90 ? -0.162 -4.829 2.186 1.00 97.06 90 ALA A N 1
ATOM 690 C CA . ALA A 1 90 ? 0.255 -4.226 3.452 1.00 97.06 90 ALA A CA 1
ATOM 691 C C . ALA A 1 90 ? -0.683 -4.591 4.620 1.00 97.06 90 ALA A C 1
ATOM 693 O O . ALA A 1 90 ? -0.201 -4.804 5.733 1.00 97.06 90 ALA A O 1
ATOM 694 N N . ILE A 1 91 ? -1.992 -4.701 4.361 1.00 95.88 91 ILE A N 1
ATOM 695 C CA . ILE A 1 91 ? -3.006 -5.125 5.341 1.00 95.88 91 ILE A CA 1
ATOM 696 C C . ILE A 1 91 ? -2.864 -6.610 5.678 1.00 95.88 91 ILE A C 1
ATOM 698 O O . ILE A 1 91 ? -2.827 -6.938 6.860 1.00 95.88 91 ILE A O 1
ATOM 702 N N . GLU A 1 92 ? -2.725 -7.483 4.672 1.00 93.38 92 GLU A N 1
ATOM 703 C CA . GLU A 1 92 ? -2.492 -8.930 4.861 1.00 93.38 92 GLU A CA 1
ATOM 704 C C . GLU A 1 92 ? -1.240 -9.199 5.713 1.00 93.38 92 GLU A C 1
ATOM 706 O O . GLU A 1 92 ? -1.198 -10.140 6.501 1.00 93.38 92 GLU A O 1
ATOM 711 N N . ASN A 1 93 ? -0.219 -8.350 5.573 1.00 93.94 93 ASN A N 1
ATOM 712 C CA . ASN A 1 93 ? 1.023 -8.436 6.338 1.00 93.94 93 ASN A CA 1
ATOM 713 C C . ASN A 1 93 ? 0.967 -7.726 7.704 1.00 93.94 93 ASN A C 1
ATOM 715 O O . ASN A 1 93 ? 1.996 -7.656 8.377 1.00 93.94 93 ASN A O 1
ATOM 719 N N . GLU A 1 94 ? -0.177 -7.144 8.082 1.00 94.44 94 GLU A N 1
ATOM 720 C CA . GLU A 1 94 ? -0.357 -6.323 9.291 1.00 94.44 94 GLU A CA 1
ATOM 721 C C . GLU A 1 94 ? 0.705 -5.209 9.436 1.00 94.44 94 GLU A C 1
ATOM 723 O O . GLU A 1 94 ? 1.075 -4.789 10.534 1.00 94.44 94 GLU A O 1
ATOM 728 N N . ASN A 1 95 ? 1.229 -4.705 8.315 1.00 96.56 95 ASN A N 1
ATOM 729 C CA . ASN A 1 95 ? 2.300 -3.717 8.318 1.00 96.56 95 ASN A CA 1
ATOM 730 C C . ASN A 1 95 ? 1.720 -2.300 8.363 1.00 96.56 95 ASN A C 1
ATOM 732 O O . ASN A 1 95 ? 1.563 -1.636 7.336 1.00 96.56 95 ASN A O 1
ATOM 736 N N . ILE A 1 96 ? 1.430 -1.836 9.577 1.00 96.31 96 ILE A N 1
ATOM 737 C CA . ILE A 1 96 ? 0.814 -0.528 9.835 1.00 96.31 96 ILE A CA 1
ATOM 738 C C . ILE A 1 96 ? 1.632 0.630 9.249 1.00 96.31 96 ILE A C 1
ATOM 740 O O . ILE A 1 96 ? 1.074 1.505 8.590 1.00 96.31 96 ILE A O 1
ATOM 744 N N . GLU A 1 97 ? 2.959 0.613 9.404 1.00 97.38 97 GLU A N 1
ATOM 745 C CA . GLU A 1 97 ? 3.832 1.670 8.868 1.00 97.38 97 GLU A CA 1
ATOM 746 C C . GLU A 1 97 ? 3.731 1.763 7.335 1.00 97.38 97 GLU A C 1
ATOM 748 O O . GLU A 1 97 ? 3.716 2.857 6.761 1.00 97.38 97 GLU A O 1
ATOM 753 N N . MET A 1 98 ? 3.623 0.617 6.657 1.00 98.12 98 MET A N 1
ATOM 754 C CA . MET A 1 98 ? 3.418 0.570 5.211 1.00 98.12 98 MET A CA 1
ATOM 755 C C . MET A 1 98 ? 2.030 1.089 4.817 1.00 98.12 98 MET A C 1
ATOM 757 O O . MET A 1 98 ? 1.926 1.842 3.850 1.00 98.12 98 MET A O 1
ATOM 761 N N . ILE A 1 99 ? 0.979 0.741 5.567 1.00 97.56 99 ILE A N 1
ATOM 762 C CA . ILE A 1 99 ? -0.386 1.247 5.341 1.00 97.56 99 ILE A CA 1
ATOM 763 C C . ILE A 1 99 ? -0.405 2.776 5.436 1.00 97.56 99 ILE A C 1
ATOM 765 O O . ILE A 1 99 ? -0.875 3.444 4.515 1.00 97.56 99 ILE A O 1
ATOM 769 N N . GLU A 1 100 ? 0.160 3.345 6.504 1.00 96.62 100 GLU A N 1
ATOM 770 C CA . GLU A 1 100 ? 0.253 4.797 6.677 1.00 96.62 100 GLU A CA 1
ATOM 771 C C . GLU A 1 100 ? 1.020 5.461 5.533 1.00 96.62 100 GLU A C 1
ATOM 773 O O . GLU A 1 100 ? 0.569 6.474 4.990 1.00 96.62 100 GLU A O 1
ATOM 778 N N . LEU A 1 101 ? 2.170 4.892 5.148 1.00 97.62 101 LEU A N 1
ATOM 779 C CA . LEU A 1 101 ? 2.956 5.392 4.026 1.00 97.62 101 LEU A CA 1
ATOM 780 C C . LEU A 1 101 ? 2.116 5.414 2.750 1.00 97.62 101 LEU A C 1
ATOM 782 O O . LEU A 1 101 ? 2.075 6.432 2.071 1.00 97.62 101 LEU A O 1
ATOM 786 N N . LEU A 1 102 ? 1.455 4.313 2.412 1.00 97.06 102 LEU A N 1
ATOM 787 C CA . LEU A 1 102 ? 0.662 4.203 1.195 1.00 97.06 102 LEU A CA 1
ATOM 788 C C . LEU A 1 102 ? -0.479 5.236 1.188 1.00 97.06 102 LEU A C 1
ATOM 790 O O . LEU A 1 102 ? -0.602 6.014 0.238 1.00 97.06 102 LEU A O 1
ATOM 794 N N . LEU A 1 103 ? -1.244 5.337 2.278 1.00 95.75 103 LEU A N 1
ATOM 795 C CA . LEU A 1 103 ? -2.342 6.303 2.401 1.00 95.75 103 LEU A CA 1
ATOM 796 C C . LEU A 1 103 ? -1.863 7.762 2.283 1.00 95.75 103 LEU A C 1
ATOM 798 O O . LEU A 1 103 ? -2.525 8.573 1.636 1.00 95.75 103 LEU A O 1
ATOM 802 N N . GLN A 1 104 ? -0.680 8.108 2.810 1.00 94.69 104 GLN A N 1
ATOM 803 C CA . GLN A 1 104 ? -0.087 9.448 2.641 1.00 94.69 104 GLN A CA 1
ATOM 804 C C . GLN A 1 104 ? 0.132 9.834 1.169 1.00 94.69 104 GLN A C 1
ATOM 806 O O . GLN A 1 104 ? 0.085 11.019 0.835 1.00 94.69 104 GLN A O 1
ATOM 811 N N . TYR A 1 105 ? 0.366 8.855 0.291 1.00 94.62 105 TYR A N 1
ATOM 812 C CA . TYR A 1 105 ? 0.541 9.067 -1.150 1.00 94.62 105 TYR A CA 1
ATOM 813 C C . TYR A 1 105 ? -0.759 8.900 -1.947 1.00 94.62 105 TYR A C 1
ATOM 815 O O . TYR A 1 105 ? -0.726 8.950 -3.174 1.00 94.62 105 TYR A O 1
ATOM 823 N N . ASN A 1 106 ? -1.905 8.783 -1.267 1.00 92.50 106 ASN A N 1
ATOM 824 C CA . ASN A 1 106 ? -3.235 8.692 -1.871 1.00 92.50 106 ASN A CA 1
ATOM 825 C C . ASN A 1 106 ? -3.374 7.548 -2.888 1.00 92.50 106 ASN A C 1
ATOM 827 O O . ASN A 1 106 ? -4.000 7.735 -3.935 1.00 92.50 106 ASN A O 1
ATOM 831 N N . VAL A 1 107 ? -2.805 6.371 -2.594 1.00 94.06 107 VAL A N 1
ATOM 832 C CA . VAL A 1 107 ? -3.186 5.162 -3.344 1.00 94.06 107 VAL A CA 1
ATOM 833 C C . VAL A 1 107 ? -4.680 4.886 -3.190 1.00 94.06 107 VAL A C 1
ATOM 835 O O . VAL A 1 107 ? -5.304 5.230 -2.183 1.00 94.06 107 VAL A O 1
ATOM 838 N N . GLU A 1 108 ? -5.254 4.258 -4.208 1.00 93.19 108 GLU A N 1
ATOM 839 C CA . GLU A 1 108 ? -6.660 3.879 -4.206 1.00 93.19 108 GLU A CA 1
ATOM 840 C C . GLU A 1 108 ? -6.946 2.841 -3.117 1.00 93.19 108 GLU A C 1
ATOM 842 O O . GLU A 1 108 ? -6.321 1.783 -3.061 1.00 93.19 108 GLU A O 1
ATOM 847 N N . VAL A 1 109 ? -7.933 3.142 -2.269 1.00 91.06 109 VAL A N 1
ATOM 848 C CA . VAL A 1 109 ? -8.377 2.235 -1.202 1.00 91.06 109 VAL A CA 1
ATOM 849 C C . VAL A 1 109 ? -9.084 1.005 -1.773 1.00 91.06 109 VAL A C 1
ATOM 851 O O . VAL A 1 109 ? -8.923 -0.092 -1.252 1.00 91.06 109 VAL A O 1
ATOM 854 N N . GLY A 1 110 ? -9.880 1.169 -2.835 1.00 87.62 110 GLY A N 1
ATOM 855 C CA . GLY A 1 110 ? -10.636 0.070 -3.442 1.00 87.62 110 GLY A CA 1
ATOM 856 C C . GLY A 1 110 ? -11.453 -0.725 -2.415 1.00 87.62 110 GLY A C 1
ATOM 857 O O . GLY A 1 110 ? -12.264 -0.177 -1.670 1.00 87.62 110 GLY A O 1
ATOM 858 N N . ASP A 1 111 ? -11.222 -2.030 -2.383 1.00 87.00 111 ASP A N 1
ATOM 859 C CA . ASP A 1 111 ? -11.806 -3.032 -1.494 1.00 87.00 111 ASP A CA 1
ATOM 860 C C . ASP A 1 111 ? -10.970 -3.312 -0.225 1.00 87.00 111 ASP A C 1
ATOM 862 O O . ASP A 1 111 ? -11.367 -4.132 0.608 1.00 87.00 111 ASP A O 1
ATOM 866 N N . SER A 1 112 ? -9.872 -2.578 -0.001 1.00 91.56 112 SER A N 1
ATOM 867 C CA . SER A 1 112 ? -9.000 -2.733 1.173 1.00 91.56 112 SER A CA 1
ATOM 868 C C . SER A 1 112 ? -9.723 -2.536 2.509 1.00 91.56 112 SER A C 1
ATOM 870 O O . SER A 1 112 ? -9.420 -3.246 3.463 1.00 91.56 112 SER A O 1
ATOM 872 N N . LEU A 1 113 ? -10.712 -1.635 2.590 1.00 89.88 113 LEU A N 1
ATOM 873 C CA . LEU A 1 113 ? -11.504 -1.450 3.815 1.00 89.88 113 LEU A CA 1
ATOM 874 C C . LEU A 1 113 ? -12.309 -2.707 4.170 1.00 89.88 113 LEU A C 1
ATOM 876 O O . LEU A 1 113 ? -12.339 -3.119 5.325 1.00 89.88 113 LEU A O 1
ATOM 880 N N . LEU A 1 114 ? -12.965 -3.317 3.177 1.00 89.06 114 LEU A N 1
ATOM 881 C CA . LEU A 1 114 ? -13.739 -4.539 3.392 1.00 89.06 114 LEU A CA 1
ATOM 882 C C . LEU A 1 114 ? -12.819 -5.690 3.804 1.00 89.06 114 LEU A C 1
ATOM 884 O O . LEU A 1 114 ? -13.168 -6.470 4.685 1.00 89.06 114 LEU A O 1
ATOM 888 N N . HIS A 1 115 ? -11.641 -5.768 3.186 1.00 89.75 115 HIS A N 1
ATOM 889 C CA . HIS A 1 115 ? -10.638 -6.762 3.535 1.00 89.75 115 HIS A CA 1
ATOM 890 C C . HIS A 1 115 ? -10.151 -6.590 4.982 1.00 89.75 115 HIS A C 1
ATOM 892 O O . HIS A 1 115 ? -10.203 -7.542 5.750 1.00 89.75 115 HIS A O 1
ATOM 898 N N . ALA A 1 116 ? -9.803 -5.367 5.400 1.00 90.38 116 ALA A N 1
ATOM 899 C CA . ALA A 1 116 ? -9.388 -5.080 6.775 1.00 90.38 116 ALA A CA 1
ATOM 900 C C . ALA A 1 116 ? -10.467 -5.435 7.817 1.00 90.38 116 ALA A C 1
ATOM 902 O O . ALA A 1 116 ? -10.139 -5.908 8.901 1.00 90.38 116 ALA A O 1
ATOM 903 N N . ILE A 1 117 ? -11.753 -5.252 7.484 1.00 87.38 117 ILE A N 1
ATOM 904 C CA . ILE A 1 117 ? -12.873 -5.675 8.340 1.00 87.38 117 ILE A CA 1
ATOM 905 C C . ILE A 1 117 ? -12.946 -7.203 8.446 1.00 87.38 117 ILE A C 1
ATOM 907 O O . ILE A 1 117 ? -13.136 -7.717 9.544 1.00 87.38 117 ILE A O 1
ATOM 911 N N . ASN A 1 118 ? -12.812 -7.927 7.330 1.00 87.62 118 ASN A N 1
ATOM 912 C CA . ASN A 1 118 ? -12.862 -9.394 7.325 1.00 87.62 118 ASN A CA 1
ATOM 913 C C . ASN A 1 118 ? -11.712 -10.023 8.120 1.00 87.62 118 ASN A C 1
ATOM 915 O O . ASN A 1 118 ? -11.915 -11.058 8.746 1.00 87.62 118 ASN A O 1
ATOM 919 N N . GLU A 1 119 ? -10.543 -9.384 8.108 1.00 86.88 119 GLU A N 1
ATOM 920 C CA . GLU A 1 119 ? -9.374 -9.789 8.895 1.00 86.88 119 GLU A CA 1
ATOM 921 C C . GLU A 1 119 ? -9.419 -9.268 10.347 1.00 86.88 119 GLU A C 1
ATOM 923 O O . GLU A 1 119 ? -8.477 -9.468 11.104 1.00 86.88 119 GLU A O 1
ATOM 928 N N . GLU A 1 120 ? -10.494 -8.575 10.749 1.00 87.50 120 GLU A N 1
ATOM 929 C CA . GLU A 1 120 ? -10.662 -7.977 12.084 1.00 87.50 120 GLU A CA 1
ATOM 930 C C . GLU A 1 120 ? -9.518 -7.017 12.489 1.00 87.50 120 GLU A C 1
ATOM 932 O O . GLU A 1 120 ? -9.278 -6.755 13.671 1.00 87.50 120 GLU A O 1
ATOM 937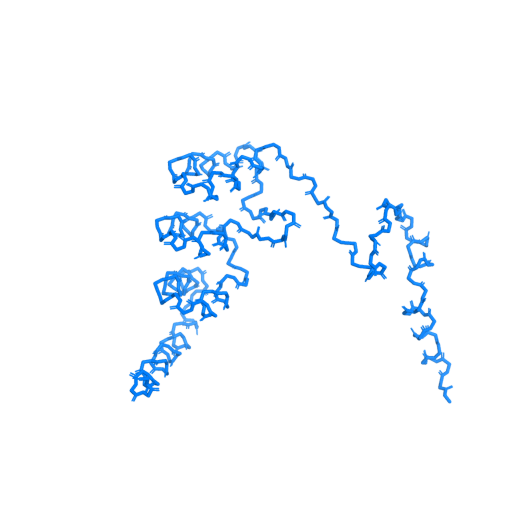 N N . ASN A 1 121 ? -8.829 -6.427 11.506 1.00 87.94 121 ASN A N 1
ATOM 938 C CA . ASN A 1 121 ? -7.714 -5.513 11.730 1.00 87.94 121 ASN A CA 1
ATOM 939 C C . ASN A 1 121 ? -8.229 -4.096 12.032 1.00 87.94 121 ASN A C 1
ATOM 941 O O . ASN A 1 121 ? -8.364 -3.247 11.147 1.00 87.94 121 ASN A O 1
ATOM 945 N N . VAL A 1 122 ? -8.526 -3.847 13.310 1.00 87.19 122 VAL A N 1
ATOM 946 C CA . VAL A 1 122 ? -9.091 -2.576 13.796 1.00 87.19 122 VAL A CA 1
ATOM 947 C C . VAL A 1 122 ? -8.212 -1.377 13.432 1.00 87.19 122 VAL A C 1
ATOM 949 O O . VAL A 1 122 ? -8.732 -0.351 13.001 1.00 87.19 122 VAL A O 1
ATOM 952 N N . GLU A 1 123 ? -6.892 -1.506 13.552 1.00 88.56 123 GLU A N 1
ATOM 953 C CA . GLU A 1 123 ? -5.956 -0.407 13.293 1.00 88.56 123 GLU A CA 1
ATOM 954 C C . GLU A 1 123 ? -5.931 -0.023 11.806 1.00 88.56 123 GLU A C 1
ATOM 956 O O . GLU A 1 123 ? -6.044 1.156 11.462 1.00 88.56 123 GLU A O 1
ATOM 961 N N . ALA A 1 124 ? -5.890 -1.009 10.903 1.00 91.50 124 ALA A N 1
ATOM 962 C CA . ALA A 1 124 ? -5.989 -0.761 9.466 1.00 91.50 124 ALA A CA 1
ATOM 963 C C . ALA A 1 124 ? -7.332 -0.115 9.090 1.00 91.50 124 ALA A C 1
ATOM 965 O O . ALA A 1 124 ? -7.363 0.824 8.291 1.00 91.50 124 ALA A O 1
ATOM 966 N N . VAL A 1 125 ? -8.438 -0.575 9.690 1.00 90.62 125 VAL A N 1
ATOM 967 C CA . VAL A 1 125 ? -9.765 0.024 9.493 1.00 90.62 125 VAL A CA 1
ATOM 968 C C . VAL A 1 125 ? -9.760 1.492 9.915 1.00 90.62 125 VAL A C 1
ATOM 970 O O . VAL A 1 125 ? -10.181 2.345 9.137 1.00 90.62 125 VAL A O 1
ATOM 973 N N . GLU A 1 126 ? -9.252 1.818 11.103 1.00 88.44 126 GLU A N 1
ATOM 974 C CA . GLU A 1 126 ? -9.179 3.203 11.579 1.00 88.44 126 GLU A CA 1
ATOM 975 C C . GLU A 1 126 ? -8.356 4.098 10.644 1.00 88.44 126 GLU A C 1
ATOM 977 O O . GLU A 1 126 ? -8.805 5.192 10.289 1.00 88.44 126 GLU A O 1
ATOM 982 N N . LEU A 1 127 ? -7.184 3.639 10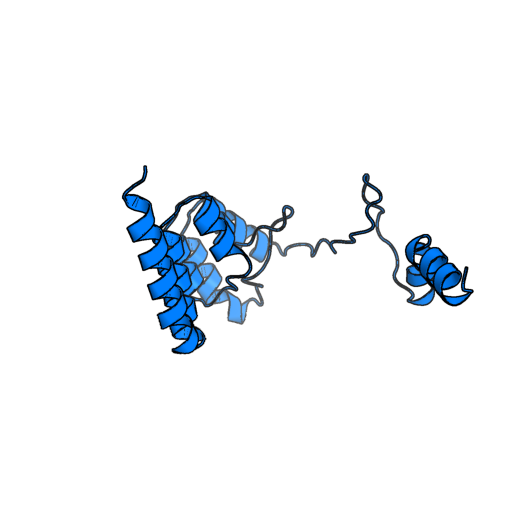.197 1.00 92.00 127 LEU A N 1
ATOM 983 C CA . LEU A 1 127 ? -6.316 4.410 9.303 1.00 92.00 127 LEU A CA 1
ATOM 984 C C . LEU A 1 127 ? -6.972 4.683 7.945 1.00 92.00 127 LEU A C 1
ATOM 986 O O . LEU A 1 127 ? -6.978 5.829 7.485 1.00 92.00 127 LEU A O 1
ATOM 990 N N . ILE A 1 128 ? -7.564 3.658 7.326 1.00 91.38 128 ILE A N 1
ATOM 991 C CA . ILE A 1 128 ? -8.249 3.782 6.032 1.00 91.38 128 ILE A CA 1
ATOM 992 C C . ILE A 1 128 ? -9.444 4.732 6.152 1.00 91.38 128 ILE A C 1
ATOM 994 O O . ILE A 1 128 ? -9.634 5.613 5.315 1.00 91.38 128 ILE A O 1
ATOM 998 N N . LEU A 1 129 ? -10.239 4.597 7.212 1.00 87.94 129 LEU A N 1
ATOM 999 C CA . LEU A 1 129 ? -11.412 5.436 7.434 1.00 87.94 129 LEU A CA 1
ATOM 1000 C C . LEU A 1 129 ? -11.042 6.899 7.695 1.00 87.94 129 LEU A C 1
ATOM 1002 O O . LEU A 1 129 ? -11.670 7.803 7.142 1.00 87.94 129 LEU A O 1
ATOM 1006 N N . ASN A 1 130 ? -9.999 7.145 8.488 1.00 87.00 130 ASN A N 1
ATOM 1007 C CA . ASN A 1 130 ? -9.484 8.492 8.717 1.00 87.00 130 ASN A CA 1
ATOM 1008 C C . ASN A 1 130 ? -8.983 9.130 7.413 1.00 87.00 130 ASN A C 1
ATOM 1010 O O . ASN A 1 130 ? -9.242 10.309 7.163 1.00 87.00 130 ASN A O 1
ATOM 1014 N N . HIS A 1 131 ? -8.300 8.362 6.560 1.00 90.31 131 HIS A N 1
ATOM 1015 C CA . HIS A 1 131 ? -7.866 8.827 5.241 1.00 90.31 131 HIS A CA 1
ATOM 1016 C C . HIS A 1 131 ? -9.052 9.193 4.338 1.00 90.31 131 HIS A C 1
ATOM 1018 O O . HIS A 1 131 ? -9.076 10.281 3.760 1.00 90.31 131 HIS A O 1
ATOM 1024 N N . GLU A 1 132 ? -10.080 8.352 4.284 1.00 85.56 132 GLU A N 1
ATOM 1025 C CA . GLU A 1 132 ? -11.287 8.578 3.482 1.00 85.56 132 GLU A CA 1
ATOM 1026 C C . GLU A 1 132 ? -12.086 9.810 3.942 1.00 85.56 132 GLU A C 1
ATOM 1028 O O . GLU A 1 132 ? -12.532 10.603 3.113 1.00 85.56 132 GLU A O 1
ATOM 1033 N N . VAL A 1 133 ? -12.222 10.037 5.255 1.00 83.38 133 VAL A N 1
ATOM 1034 C CA . VAL A 1 133 ? -12.869 11.253 5.792 1.00 83.38 133 VAL A CA 1
ATOM 1035 C C . VAL A 1 133 ? -12.082 12.505 5.405 1.00 83.38 133 VAL A C 1
ATOM 1037 O O . VAL A 1 133 ? -12.672 13.501 4.983 1.00 83.38 133 VAL A O 1
ATOM 1040 N N . ASN A 1 134 ? -10.752 12.455 5.513 1.00 81.31 134 ASN A N 1
ATOM 1041 C CA . ASN A 1 134 ? -9.885 13.587 5.188 1.00 81.31 134 ASN A CA 1
ATOM 1042 C C . ASN A 1 134 ? -9.868 13.905 3.686 1.00 81.31 134 ASN A C 1
ATOM 1044 O O . ASN A 1 134 ? -9.723 15.069 3.311 1.00 81.31 134 ASN A O 1
ATOM 1048 N N . THR A 1 135 ? -10.014 12.896 2.824 1.00 81.81 135 THR A N 1
ATOM 1049 C CA . THR A 1 135 ? -9.984 13.070 1.364 1.00 81.81 135 THR A CA 1
ATOM 1050 C C . THR A 1 135 ? -11.352 13.392 0.760 1.00 81.81 135 THR A C 1
ATOM 1052 O O . THR A 1 135 ? -11.411 14.160 -0.201 1.00 81.81 135 THR A O 1
ATOM 1055 N N . LYS A 1 136 ? -12.453 12.851 1.306 1.00 71.62 136 LYS A N 1
ATOM 1056 C CA . LYS A 1 136 ? -13.815 13.004 0.750 1.00 71.62 136 LYS A CA 1
ATOM 1057 C C . LYS A 1 136 ? -14.704 14.002 1.500 1.00 71.62 136 LYS A C 1
ATOM 1059 O O . LYS A 1 136 ? -15.729 14.410 0.959 1.00 71.62 136 LYS A O 1
ATOM 1064 N N . GLY A 1 137 ? -14.300 14.461 2.684 1.00 61.09 137 GLY A N 1
ATOM 1065 C CA . GLY A 1 137 ? -15.062 15.417 3.487 1.00 61.09 137 GLY A CA 1
ATOM 1066 C C . GLY A 1 137 ? -16.171 14.771 4.326 1.00 61.09 137 GLY A C 1
ATOM 1067 O O . GLY A 1 137 ? -16.565 13.628 4.114 1.00 61.09 137 GLY A O 1
ATOM 1068 N N . GLU A 1 138 ? -16.650 15.535 5.311 1.00 58.47 138 GLU A N 1
ATOM 1069 C CA . GLU A 1 138 ? -17.379 15.164 6.542 1.00 58.47 138 GLU A CA 1
ATOM 1070 C C . GLU A 1 138 ? -18.581 14.191 6.446 1.00 58.47 138 GLU A C 1
ATOM 1072 O O . GLU A 1 138 ? -19.065 13.740 7.484 1.00 58.47 138 GLU A O 1
ATOM 1077 N N . GLU A 1 139 ? -19.069 13.815 5.260 1.00 58.53 139 GLU A N 1
ATOM 1078 C CA . GLU A 1 139 ? -20.248 12.943 5.104 1.00 58.53 139 GLU A CA 1
ATOM 1079 C C . GLU A 1 139 ? -20.024 11.513 5.626 1.00 58.53 139 GLU A C 1
ATOM 1081 O O . GLU A 1 139 ? -20.961 10.861 6.093 1.00 58.53 139 GLU A O 1
ATOM 1086 N N . VAL A 1 140 ? -18.780 11.026 5.599 1.00 59.41 140 VAL A N 1
ATOM 1087 C CA . VAL A 1 140 ? -18.444 9.649 6.004 1.00 59.41 140 VAL A CA 1
ATOM 1088 C C . VAL A 1 140 ? -18.221 9.512 7.515 1.00 59.41 140 VAL A C 1
ATOM 1090 O O . VAL A 1 140 ? -18.469 8.449 8.083 1.00 59.41 140 VAL A O 1
ATOM 1093 N N . GLY A 1 141 ? -17.811 10.591 8.190 1.00 63.59 141 GLY A N 1
ATOM 1094 C CA . GLY A 1 141 ? -17.437 10.582 9.611 1.00 63.59 141 GLY A CA 1
ATOM 1095 C C . GLY A 1 141 ? -18.539 10.058 10.546 1.00 63.59 141 GLY A C 1
ATOM 1096 O O . GLY A 1 141 ? -18.271 9.163 11.351 1.00 63.59 141 GLY A O 1
ATOM 1097 N N . PRO A 1 142 ? -19.795 10.530 10.428 1.00 66.25 142 PRO A N 1
ATOM 1098 C CA . PRO A 1 142 ? -20.903 10.030 11.242 1.00 66.25 142 PRO A CA 1
ATOM 1099 C C . PRO A 1 142 ? -21.239 8.556 10.980 1.00 66.25 142 PRO A C 1
ATOM 1101 O O . PRO A 1 142 ? -21.557 7.827 11.916 1.00 66.25 142 PRO A O 1
ATOM 1104 N N . LEU A 1 143 ? -21.159 8.095 9.727 1.00 64.19 143 LEU A N 1
ATOM 1105 C CA . LEU A 1 143 ? -21.416 6.694 9.365 1.00 64.19 143 LEU A CA 1
ATOM 1106 C C . LEU A 1 143 ? -20.349 5.764 9.951 1.00 64.19 143 LEU A C 1
ATOM 1108 O O . LEU A 1 143 ? -20.678 4.718 10.505 1.00 64.19 143 LEU A O 1
ATOM 1112 N N . ILE A 1 144 ? -19.090 6.193 9.893 1.00 65.25 144 ILE A N 1
ATOM 1113 C CA . ILE A 1 144 ? -17.937 5.487 10.452 1.00 65.25 144 ILE A CA 1
ATOM 1114 C C . ILE A 1 144 ? -18.009 5.433 11.975 1.00 65.25 144 ILE A C 1
ATOM 1116 O O . ILE A 1 144 ? -17.881 4.360 12.559 1.00 65.25 144 ILE A O 1
ATOM 1120 N N . SER A 1 145 ? -18.276 6.566 12.628 1.00 64.88 145 SER A N 1
ATOM 1121 C CA . SER A 1 145 ? -18.428 6.613 14.083 1.00 64.88 145 SER A CA 1
ATOM 1122 C C . SER A 1 145 ? -19.575 5.709 14.546 1.00 64.88 145 SER A C 1
ATOM 1124 O O . SER A 1 145 ? -19.429 4.976 15.522 1.00 64.88 145 SER A O 1
ATOM 1126 N N . ASN A 1 146 ? -20.691 5.680 13.812 1.00 68.19 146 ASN A N 1
ATOM 1127 C CA . ASN A 1 146 ? -21.796 4.764 14.094 1.00 68.19 146 ASN A CA 1
ATOM 1128 C C . ASN A 1 146 ? -21.410 3.291 13.883 1.00 68.19 146 ASN A C 1
ATOM 1130 O O . ASN A 1 146 ? -21.827 2.450 14.676 1.00 68.19 146 ASN A O 1
ATOM 1134 N N . PHE A 1 147 ? -20.605 2.973 12.865 1.00 68.75 147 PHE A N 1
ATOM 1135 C CA . PHE A 1 147 ? -20.109 1.618 12.614 1.00 68.75 147 PHE A CA 1
ATOM 1136 C C . PHE A 1 147 ? -19.133 1.141 13.702 1.00 68.75 147 PHE A C 1
ATOM 1138 O O . PHE A 1 147 ? -19.308 0.051 14.239 1.00 68.75 147 PHE A O 1
ATOM 1145 N N . LEU A 1 148 ? -18.171 1.973 14.110 1.00 66.25 148 LEU A N 1
ATOM 1146 C CA . LEU A 1 148 ? -17.244 1.655 15.203 1.00 66.25 148 LEU A CA 1
ATOM 1147 C C . LEU A 1 148 ? -17.973 1.520 16.548 1.00 66.25 148 LEU A C 1
ATOM 1149 O O . LEU A 1 148 ? -17.709 0.586 17.300 1.00 66.25 148 LEU A O 1
ATOM 1153 N N . ASN A 1 149 ? -18.958 2.381 16.828 1.00 66.81 149 ASN A N 1
ATOM 1154 C CA . ASN A 1 149 ? -19.825 2.233 18.003 1.00 66.81 149 ASN A CA 1
ATOM 1155 C C . ASN A 1 149 ? -20.667 0.947 17.946 1.00 66.81 149 ASN A C 1
ATOM 1157 O O . ASN A 1 149 ? -20.892 0.309 18.975 1.00 66.81 149 ASN A O 1
ATOM 1161 N N . PHE A 1 150 ? -21.133 0.547 16.760 1.00 70.19 150 PHE A N 1
ATOM 1162 C CA . PHE A 1 150 ? -21.866 -0.703 16.561 1.00 70.19 150 PHE A CA 1
ATOM 1163 C C . PHE A 1 150 ? -20.980 -1.931 16.821 1.00 70.19 150 PHE A C 1
ATOM 1165 O O . PHE A 1 150 ? -21.381 -2.831 17.556 1.00 70.19 150 PHE A O 1
ATOM 1172 N N . LEU A 1 151 ? -19.746 -1.943 16.315 1.00 64.62 151 LEU A N 1
ATOM 1173 C CA . LEU A 1 151 ? -18.782 -3.004 16.621 1.00 64.62 151 LEU A CA 1
ATOM 1174 C C . LEU A 1 151 ? -18.385 -3.007 18.107 1.00 64.62 151 LEU A C 1
ATOM 1176 O O . LEU A 1 151 ? -18.374 -4.060 18.740 1.00 64.62 151 LEU A O 1
ATOM 1180 N N . GLY A 1 152 ? -18.163 -1.835 18.709 1.00 63.81 152 GLY A N 1
ATOM 1181 C CA . GLY A 1 152 ? -17.844 -1.706 20.134 1.00 63.81 152 GLY A CA 1
ATOM 1182 C C . GLY A 1 152 ? -18.981 -2.132 21.071 1.00 63.81 152 GLY A C 1
ATOM 1183 O O . GLY A 1 152 ? -18.727 -2.647 22.157 1.00 63.81 152 GLY A O 1
ATOM 1184 N N . THR A 1 153 ? -20.242 -1.979 20.654 1.00 60.34 153 THR A N 1
ATOM 1185 C CA . THR A 1 153 ? -21.408 -2.480 21.409 1.00 60.34 153 THR A CA 1
ATOM 1186 C C . THR A 1 153 ? -21.629 -3.983 21.230 1.00 60.34 153 THR A C 1
ATOM 1188 O O . THR A 1 153 ? -22.142 -4.631 22.143 1.00 60.34 153 THR A O 1
ATOM 1191 N N . LEU A 1 154 ? -21.189 -4.561 20.109 1.00 54.72 154 LEU A N 1
ATOM 1192 C CA . LEU A 1 154 ? -21.143 -6.013 19.899 1.00 54.72 154 LEU A CA 1
ATOM 1193 C C . LEU A 1 154 ? -19.965 -6.687 20.621 1.00 54.72 154 LEU A C 1
ATOM 1195 O O . LEU A 1 154 ? -20.074 -7.856 20.980 1.00 54.72 154 LEU A O 1
ATOM 1199 N N . GLY A 1 155 ? -18.903 -5.943 20.947 1.00 51.62 155 GLY A N 1
ATOM 1200 C CA . GLY A 1 155 ? -17.770 -6.388 21.773 1.00 51.62 155 GLY A CA 1
ATOM 1201 C C . GLY A 1 155 ? -18.098 -6.719 23.241 1.00 51.62 155 GLY A C 1
ATOM 1202 O O . GLY A 1 155 ? -17.197 -6.990 24.029 1.00 51.62 155 GLY A O 1
ATOM 1203 N N . HIS A 1 156 ? -19.376 -6.713 23.637 1.00 48.38 156 HIS A N 1
ATOM 1204 C CA . HIS A 1 156 ? -19.857 -7.351 24.872 1.00 48.38 156 HIS A CA 1
ATOM 1205 C C . HIS A 1 156 ? -20.419 -8.769 24.661 1.00 48.38 156 HIS A C 1
ATOM 1207 O O . HIS A 1 156 ? -20.960 -9.352 25.600 1.00 48.38 156 HIS A O 1
ATOM 1213 N N . ILE A 1 157 ? -20.303 -9.336 23.454 1.00 45.69 157 ILE A N 1
ATOM 1214 C CA . ILE A 1 157 ? -20.778 -10.689 23.116 1.00 45.69 157 ILE A CA 1
ATOM 1215 C C . ILE A 1 157 ? -19.678 -11.502 22.401 1.00 45.69 157 ILE A C 1
ATOM 1217 O O . ILE A 1 157 ? -19.955 -12.253 21.468 1.00 45.69 157 ILE A O 1
ATOM 1221 N N . ILE A 1 158 ? -18.425 -11.389 22.848 1.00 41.88 158 ILE A N 1
ATOM 1222 C CA . ILE A 1 158 ? -17.398 -12.417 22.606 1.00 41.88 158 ILE A CA 1
ATOM 1223 C C . ILE A 1 158 ? -16.795 -12.820 23.949 1.00 41.88 158 ILE A C 1
ATOM 1225 O O . ILE A 1 158 ? -16.481 -11.902 24.741 1.00 41.88 158 ILE A O 1
#

Solvent-accessible surface area (backbone atoms only — not comparable to full-atom values): 9582 Å² total; per-residue (Å²): 133,57,70,66,58,53,50,53,50,52,51,72,74,41,59,67,63,57,34,62,74,69,71,55,83,82,82,72,83,61,100,76,75,75,84,73,78,71,73,78,72,78,69,49,75,67,44,50,50,45,46,51,26,44,70,72,64,38,52,72,60,36,52,54,50,61,72,42,21,84,81,70,71,49,61,78,74,46,55,49,99,89,66,47,36,52,63,42,49,19,56,78,66,68,36,61,70,47,40,53,55,44,56,78,71,65,49,77,60,86,63,39,59,61,51,26,56,76,70,65,37,62,67,60,38,52,52,53,50,54,51,49,30,73,74,71,40,73,80,49,48,64,59,49,52,50,49,54,52,51,53,59,64,49,64,77,75,117

Radius of gyration: 21.03 Å; Cα contacts (8 Å, |Δi|>4): 109; chains: 1; bounding box: 53×38×60 Å

Mean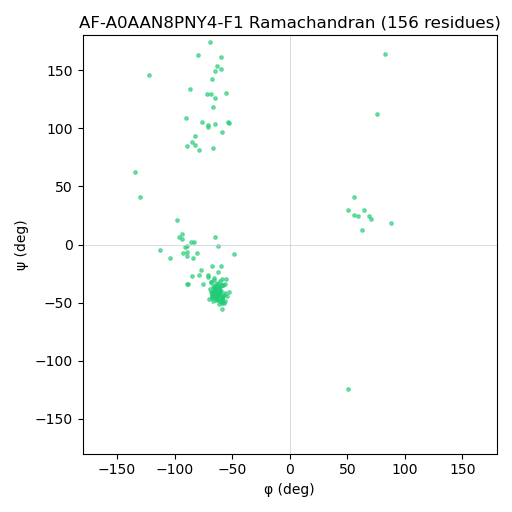 predicted aligned error: 14.0 Å

Sequence (158 aa):
MDKVYLKYKEAMMNPTRLMDELGIESDGVDSLGMGIIRKEVDLTNEEKQYLLAVERGDVPSTRQILLQSSSNGININCVDPLGRSALLVAIENENIEMIELLLQYNVEVGDSLLHAINEENVEAVELILNHEVNTKGEEVGPLISNFLNFLGTLGHII

Nearest PDB structures (foldseek):
  7e4t-assembly1_A  TM=8.885E-01  e=1.053E-06  Homo sapiens
  7wdb-assembly1_A  TM=8.897E-01  e=2.271E-06  Homo sapiens
  7d4p-assembly1_A  TM=8.501E-01  e=1.432E-06  Homo sapiens
  8wpm-assembly1_A  TM=8.698E-01  e=2.286E-04  Homo sapiens
  8deh-assembly1_A  TM=6.888E-01  e=1.123E-02  Homo sapiens